Protein AF-A0A9D8I6V7-F1 (afdb_monomer_lite)

Structure (mmCIF, N/CA/C/O backbone):
data_AF-A0A9D8I6V7-F1
#
_entry.id   AF-A0A9D8I6V7-F1
#
loop_
_atom_site.group_PDB
_atom_site.id
_atom_site.type_symbol
_atom_site.label_atom_id
_atom_site.label_alt_id
_atom_site.label_comp_id
_atom_site.label_asym_id
_atom_site.label_entity_id
_atom_site.label_seq_id
_atom_site.pdbx_PDB_ins_code
_atom_site.Cartn_x
_atom_site.Cartn_y
_atom_site.Cartn_z
_atom_site.occupancy
_atom_site.B_iso_or_equiv
_atom_site.auth_seq_id
_atom_site.auth_comp_id
_atom_site.auth_asym_id
_atom_site.auth_atom_id
_atom_site.pdbx_PDB_model_num
ATOM 1 N N . MET A 1 1 ? 28.331 44.344 -72.260 1.00 45.56 1 MET A N 1
ATOM 2 C CA . MET A 1 1 ? 29.654 43.806 -71.860 1.00 45.56 1 MET A CA 1
ATOM 3 C C . MET A 1 1 ? 29.564 42.287 -71.857 1.00 45.56 1 MET A C 1
ATOM 5 O O . MET A 1 1 ? 28.493 41.776 -71.560 1.00 45.56 1 MET A O 1
ATOM 9 N N . ARG A 1 2 ? 30.625 41.581 -72.261 1.00 44.44 2 ARG A N 1
ATOM 10 C CA . ARG A 1 2 ? 30.645 40.125 -72.487 1.00 44.44 2 ARG A CA 1
ATOM 11 C C . ARG A 1 2 ? 31.833 39.539 -71.729 1.00 44.44 2 ARG A C 1
ATOM 13 O O . ARG A 1 2 ? 32.951 39.955 -72.013 1.00 44.44 2 ARG A O 1
ATOM 20 N N . THR A 1 3 ? 31.601 38.567 -70.849 1.00 42.84 3 THR A N 1
ATOM 21 C CA . THR A 1 3 ? 32.677 37.835 -70.161 1.00 42.84 3 THR A CA 1
ATOM 22 C C . THR A 1 3 ? 32.342 36.346 -70.079 1.00 42.84 3 THR A C 1
ATOM 24 O O . THR A 1 3 ? 31.200 35.976 -69.820 1.00 42.84 3 THR A O 1
ATOM 27 N N . LEU A 1 4 ? 33.354 35.518 -70.340 1.00 44.44 4 LEU A N 1
ATOM 28 C CA . LEU A 1 4 ? 33.377 34.048 -70.317 1.00 44.44 4 LEU A CA 1
ATOM 29 C C . LEU A 1 4 ? 34.476 33.634 -69.312 1.00 44.44 4 LEU A C 1
ATOM 31 O O . LEU A 1 4 ? 35.331 34.465 -69.013 1.00 44.44 4 LEU A O 1
ATOM 35 N N . LEU A 1 5 ? 34.580 32.428 -68.754 1.00 47.25 5 LEU A N 1
ATOM 36 C CA . LEU A 1 5 ? 33.958 31.092 -68.925 1.00 47.25 5 LEU A CA 1
ATOM 37 C C . LEU A 1 5 ? 33.903 30.501 -67.457 1.00 47.25 5 LEU A C 1
ATOM 39 O O . LEU A 1 5 ? 34.131 31.293 -66.539 1.00 47.25 5 LEU A O 1
ATOM 43 N N . PRO A 1 6 ? 33.690 29.201 -67.126 1.00 50.78 6 PRO A N 1
ATOM 44 C CA . PRO A 1 6 ? 33.322 28.050 -67.947 1.00 50.78 6 PRO A CA 1
ATOM 45 C C . PRO A 1 6 ? 32.265 27.077 -67.365 1.00 50.78 6 PRO A C 1
ATOM 47 O O . PRO A 1 6 ? 31.913 27.087 -66.189 1.00 50.78 6 PRO A O 1
ATOM 50 N N . THR A 1 7 ? 31.844 26.144 -68.221 1.00 53.31 7 THR A N 1
ATOM 51 C CA . THR A 1 7 ? 31.203 24.875 -67.850 1.00 53.31 7 THR A CA 1
ATOM 52 C C . THR A 1 7 ? 32.135 24.017 -66.987 1.00 53.31 7 THR A C 1
ATOM 54 O O . THR A 1 7 ? 33.286 23.796 -67.364 1.00 53.31 7 THR A O 1
ATOM 57 N N . GLY A 1 8 ? 31.622 23.478 -65.880 1.00 41.81 8 GLY A N 1
ATOM 58 C CA . GLY A 1 8 ? 32.297 22.488 -65.039 1.00 41.81 8 GLY A CA 1
ATOM 59 C C . GLY A 1 8 ? 31.351 21.338 -64.710 1.00 41.81 8 GLY A C 1
ATOM 60 O O . GLY A 1 8 ? 30.622 21.399 -63.727 1.00 41.81 8 GLY A O 1
ATOM 61 N N . ASP A 1 9 ? 31.345 20.314 -65.558 1.00 42.72 9 ASP A N 1
ATOM 62 C CA . ASP A 1 9 ? 30.665 19.042 -65.302 1.00 42.72 9 ASP A CA 1
ATOM 63 C C . ASP A 1 9 ? 31.541 18.142 -64.408 1.00 42.72 9 ASP A C 1
ATOM 65 O O . ASP A 1 9 ? 32.761 18.134 -64.603 1.00 42.72 9 ASP A O 1
ATOM 69 N N . ARG A 1 10 ? 30.916 17.409 -63.464 1.00 40.69 10 ARG A N 1
ATOM 70 C CA . ARG A 1 10 ? 31.316 16.097 -62.886 1.00 40.69 10 ARG A CA 1
ATOM 71 C C . ARG A 1 10 ? 30.717 15.817 -61.499 1.00 40.69 10 ARG A C 1
ATOM 73 O O . ARG A 1 10 ? 31.146 16.359 -60.489 1.00 40.69 10 ARG A O 1
ATOM 80 N N . THR A 1 11 ? 29.800 14.848 -61.486 1.00 41.38 11 THR A N 1
ATOM 81 C CA . THR A 1 11 ? 29.773 13.671 -60.584 1.00 41.38 11 THR A CA 1
ATOM 82 C C . THR A 1 11 ? 30.239 13.824 -59.126 1.00 41.38 11 THR A C 1
ATOM 84 O O . THR A 1 11 ? 31.435 13.886 -58.849 1.00 41.38 11 THR A O 1
ATOM 87 N N . GLY A 1 12 ? 29.297 13.671 -58.186 1.00 37.34 12 GLY A N 1
ATOM 88 C CA . GLY A 1 12 ? 29.559 13.624 -56.739 1.00 37.34 12 GLY A CA 1
ATOM 89 C C . GLY A 1 12 ? 28.609 12.713 -55.951 1.00 37.34 12 GLY A C 1
ATOM 90 O O . GLY A 1 12 ? 28.199 13.080 -54.859 1.00 37.34 12 GLY A O 1
ATOM 91 N N . ASN A 1 13 ? 28.221 11.576 -56.545 1.00 40.28 13 ASN A N 1
ATOM 92 C CA . ASN A 1 13 ? 27.647 10.374 -55.917 1.00 40.28 13 ASN A CA 1
ATOM 93 C C . ASN A 1 13 ? 27.151 10.519 -54.456 1.00 40.28 13 ASN A C 1
ATOM 95 O O . ASN A 1 13 ? 27.885 10.219 -53.512 1.00 40.28 13 ASN A O 1
ATOM 99 N N . ALA A 1 14 ? 25.880 10.892 -54.272 1.00 38.81 14 ALA A N 1
ATOM 100 C CA . ALA A 1 14 ? 25.188 10.628 -53.015 1.00 38.81 14 ALA A CA 1
ATOM 101 C C . ALA A 1 14 ? 25.023 9.108 -52.889 1.00 38.81 14 ALA A C 1
ATOM 103 O O . ALA A 1 14 ? 24.119 8.526 -53.491 1.00 38.81 14 ALA A O 1
ATOM 104 N N . ALA A 1 15 ? 25.937 8.474 -52.153 1.00 39.66 15 ALA A N 1
ATOM 105 C CA . ALA A 1 15 ? 25.945 7.037 -51.940 1.00 39.66 15 ALA A CA 1
ATOM 106 C C . ALA A 1 15 ? 24.672 6.619 -51.193 1.00 39.66 15 ALA A C 1
ATOM 108 O O . ALA A 1 15 ? 24.606 6.658 -49.964 1.00 39.66 15 ALA A O 1
ATOM 109 N N . ALA A 1 16 ? 23.656 6.217 -51.955 1.00 42.34 16 ALA A N 1
ATOM 110 C CA . ALA A 1 16 ? 22.521 5.493 -51.426 1.00 42.34 16 ALA A CA 1
ATOM 111 C C . ALA A 1 16 ? 23.068 4.223 -50.770 1.00 42.34 16 ALA A C 1
ATOM 113 O O . ALA A 1 16 ? 23.555 3.322 -51.456 1.00 42.34 16 ALA A O 1
ATOM 114 N N . LEU A 1 17 ? 23.017 4.185 -49.436 1.00 49.41 17 LEU A N 1
ATOM 115 C CA . LEU A 1 17 ? 23.262 2.976 -48.661 1.00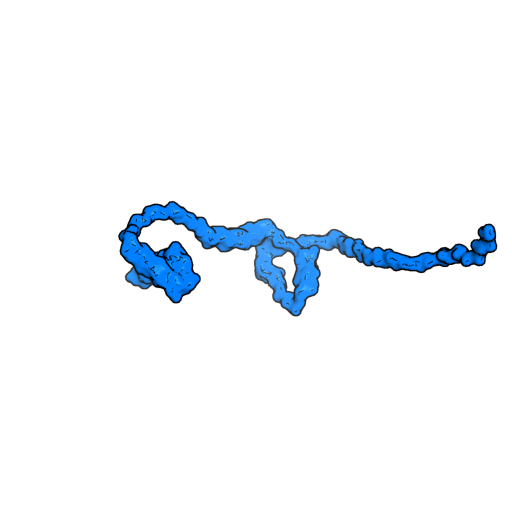 49.41 17 LEU A CA 1
ATOM 116 C C . LEU A 1 17 ? 22.430 1.858 -49.300 1.00 49.41 17 LEU A C 1
ATOM 118 O O . LEU A 1 17 ? 21.213 2.037 -49.432 1.00 49.41 17 LEU A O 1
ATOM 122 N N . PRO A 1 18 ? 23.033 0.737 -49.733 1.00 41.59 18 PRO A N 1
ATOM 123 C CA . PRO A 1 18 ? 22.248 -0.367 -50.238 1.00 41.59 18 PRO A CA 1
ATOM 124 C C . PRO A 1 18 ? 21.394 -0.865 -49.078 1.00 41.59 18 PRO A C 1
ATOM 126 O O . PRO A 1 18 ? 21.892 -1.478 -48.134 1.00 41.59 18 PRO A O 1
ATOM 129 N N . ALA A 1 19 ? 20.093 -0.586 -49.152 1.00 48.09 19 ALA A N 1
ATOM 130 C CA . ALA A 1 19 ? 19.089 -1.251 -48.345 1.00 48.09 19 ALA A CA 1
ATOM 131 C C . ALA A 1 19 ? 19.008 -2.702 -48.833 1.00 48.09 19 ALA A C 1
ATOM 133 O O . ALA A 1 19 ? 18.084 -3.092 -49.552 1.00 48.09 19 ALA A O 1
ATOM 134 N N . THR A 1 20 ? 20.032 -3.482 -48.483 1.00 44.31 20 THR A N 1
ATOM 135 C CA . THR A 1 20 ? 20.109 -4.921 -48.687 1.00 44.31 20 THR A CA 1
ATOM 136 C C . THR A 1 20 ? 19.024 -5.533 -47.827 1.00 44.31 20 THR A C 1
ATOM 138 O O . THR A 1 20 ? 19.248 -5.898 -46.679 1.00 44.31 20 THR A O 1
ATOM 141 N N . LYS A 1 21 ? 17.815 -5.580 -48.379 1.00 48.88 21 LYS A N 1
ATOM 142 C CA . LYS A 1 21 ? 16.691 -6.321 -47.833 1.00 48.88 21 LYS A CA 1
ATOM 143 C C . LYS A 1 21 ? 17.161 -7.778 -47.774 1.00 48.88 21 LYS A C 1
ATOM 145 O O . LYS A 1 21 ? 17.337 -8.360 -48.849 1.00 48.88 21 LYS A O 1
ATOM 150 N N . PRO A 1 22 ? 17.451 -8.351 -46.589 1.00 42.78 22 PRO A N 1
ATOM 151 C CA . PRO A 1 22 ? 17.842 -9.746 -46.538 1.00 42.78 22 PRO A CA 1
ATOM 152 C C . PRO A 1 22 ? 16.680 -10.572 -47.091 1.00 42.78 22 PRO A C 1
ATOM 154 O O . PRO A 1 22 ? 15.514 -10.157 -47.036 1.00 42.78 22 PRO A O 1
ATOM 157 N N . ALA A 1 23 ? 17.012 -11.713 -47.693 1.00 41.88 23 ALA A N 1
ATOM 158 C CA . ALA A 1 23 ? 16.009 -12.639 -48.195 1.00 41.88 23 ALA A CA 1
ATOM 159 C C . ALA A 1 23 ? 15.023 -13.017 -47.076 1.00 41.88 23 ALA A C 1
ATOM 161 O O . ALA A 1 23 ? 15.320 -12.847 -45.895 1.00 41.88 23 ALA A O 1
ATOM 162 N N . ALA A 1 24 ? 13.853 -13.539 -47.452 1.00 49.03 24 ALA A N 1
ATOM 163 C CA . ALA A 1 24 ? 12.878 -14.065 -46.501 1.00 49.03 24 ALA A CA 1
ATOM 164 C C . ALA A 1 24 ? 13.420 -15.340 -45.825 1.00 49.03 24 ALA A C 1
ATOM 166 O O . ALA A 1 24 ? 13.044 -16.458 -46.170 1.00 49.03 24 ALA A O 1
ATOM 167 N N . GLU A 1 25 ? 14.349 -15.148 -44.894 1.00 51.62 25 GLU A N 1
ATOM 168 C CA . GLU A 1 25 ? 14.858 -16.158 -43.983 1.00 51.62 25 GLU A CA 1
ATOM 169 C C . GLU A 1 25 ? 13.698 -16.581 -43.074 1.00 51.62 25 GLU A C 1
ATOM 171 O O . GLU A 1 25 ? 12.912 -15.742 -42.621 1.00 51.62 25 GLU A O 1
ATOM 176 N N . ALA A 1 26 ? 13.512 -17.892 -42.908 1.00 55.66 26 ALA A N 1
ATOM 177 C CA . ALA A 1 26 ? 12.319 -18.434 -42.271 1.00 55.66 26 ALA A CA 1
ATOM 178 C C . ALA A 1 26 ? 12.224 -17.941 -40.820 1.00 55.66 26 ALA A C 1
ATOM 180 O O . ALA A 1 26 ? 13.038 -18.315 -39.979 1.00 55.66 26 ALA A O 1
ATOM 181 N N . LEU A 1 27 ? 11.228 -17.092 -40.550 1.00 64.25 27 LEU A N 1
ATOM 182 C CA . LEU A 1 27 ? 11.037 -16.476 -39.242 1.00 64.25 27 LEU A CA 1
ATOM 183 C C . LEU A 1 27 ? 10.782 -17.558 -38.192 1.00 64.25 27 LEU A C 1
ATOM 185 O O . LEU A 1 27 ? 9.779 -18.271 -38.264 1.00 64.25 27 LEU A O 1
ATOM 189 N N . VAL A 1 28 ? 11.682 -17.665 -37.218 1.00 78.12 28 VAL A N 1
ATOM 190 C CA . VAL A 1 28 ? 11.558 -18.631 -36.123 1.00 78.12 28 VAL A CA 1
ATOM 191 C C . VAL A 1 28 ? 10.495 -18.125 -35.154 1.00 78.12 28 VAL A C 1
ATOM 193 O O . VAL A 1 28 ? 10.529 -16.964 -34.749 1.00 78.12 28 VAL A O 1
ATOM 196 N N . VAL A 1 29 ? 9.538 -18.981 -34.792 1.00 81.06 29 VAL A N 1
ATOM 197 C CA . VAL A 1 29 ? 8.461 -18.636 -33.854 1.00 81.06 29 VAL A CA 1
ATOM 198 C C . VAL A 1 29 ? 8.778 -19.220 -32.477 1.00 81.06 29 VAL A C 1
ATOM 200 O O . VAL A 1 29 ? 8.720 -20.435 -32.291 1.00 81.06 29 VAL A O 1
ATOM 203 N N . LEU A 1 30 ? 9.107 -18.360 -31.511 1.00 82.12 30 LEU A N 1
ATOM 204 C CA . LEU A 1 30 ? 9.331 -18.750 -30.117 1.00 82.12 30 LEU A CA 1
ATOM 205 C C . LEU A 1 30 ? 8.002 -19.076 -29.450 1.00 82.12 30 LEU A C 1
ATOM 207 O O . LEU A 1 30 ? 7.123 -18.220 -29.352 1.00 82.12 30 LEU A O 1
ATOM 211 N N . SER A 1 31 ? 7.881 -20.301 -28.949 1.00 79.38 31 SER A N 1
ATOM 212 C CA . SER A 1 31 ? 6.697 -20.751 -28.209 1.00 79.38 31 SER A CA 1
ATOM 213 C C . SER A 1 31 ? 6.912 -20.774 -26.692 1.00 79.38 31 SER A C 1
ATOM 215 O O . SER A 1 31 ? 5.958 -21.022 -25.956 1.00 79.38 31 SER A O 1
ATOM 217 N N . ARG A 1 32 ? 8.143 -20.539 -26.211 1.00 79.44 32 ARG A N 1
ATOM 218 C CA . ARG A 1 32 ? 8.509 -20.496 -24.786 1.00 79.44 32 ARG A CA 1
ATOM 219 C C . ARG A 1 32 ? 9.532 -19.392 -24.523 1.00 79.44 32 ARG A C 1
ATOM 221 O O . ARG A 1 32 ? 10.353 -19.089 -25.382 1.00 79.44 32 ARG A O 1
ATOM 228 N N . TRP A 1 33 ? 9.520 -18.839 -23.312 1.00 75.00 33 TRP A N 1
ATOM 229 C CA . TRP A 1 33 ? 10.535 -17.873 -22.867 1.00 75.00 33 TRP A CA 1
ATOM 230 C C . TRP A 1 33 ? 11.905 -18.518 -22.597 1.00 75.00 33 TRP A C 1
ATOM 232 O O . TRP A 1 33 ? 12.922 -17.851 -22.727 1.00 75.00 33 TRP A O 1
ATOM 242 N N . GLU A 1 34 ? 11.936 -19.822 -22.298 1.00 79.12 34 GLU A N 1
ATOM 243 C CA . GLU A 1 34 ? 13.162 -20.628 -22.137 1.00 79.12 34 GLU A CA 1
ATOM 244 C C . GLU A 1 34 ? 14.004 -20.714 -23.425 1.00 79.12 34 GLU A C 1
ATOM 246 O O . GLU A 1 34 ? 15.203 -20.971 -23.360 1.00 79.12 34 GLU A O 1
ATOM 251 N N . ASP A 1 35 ? 13.382 -20.482 -24.587 1.00 80.12 35 ASP A N 1
ATOM 252 C CA . ASP A 1 35 ? 14.030 -20.517 -25.902 1.00 80.12 35 ASP A CA 1
ATOM 253 C C . ASP A 1 35 ? 14.758 -19.189 -26.242 1.00 80.12 35 ASP A C 1
ATOM 255 O O . ASP A 1 35 ? 15.395 -19.082 -27.294 1.00 80.12 35 ASP A O 1
ATOM 259 N N . VAL A 1 36 ? 14.659 -18.159 -25.385 1.00 81.38 36 VAL A N 1
ATOM 260 C CA . VAL A 1 36 ? 15.372 -16.878 -25.545 1.00 81.38 36 VAL A CA 1
ATOM 261 C C . VAL A 1 36 ? 16.770 -16.993 -24.918 1.00 81.38 36 VAL A C 1
ATOM 263 O O . VAL A 1 36 ? 16.873 -17.203 -23.708 1.00 81.38 36 VAL A O 1
ATOM 266 N N . PRO A 1 37 ? 17.861 -16.853 -25.695 1.00 82.50 37 PRO A N 1
ATOM 267 C CA . PRO A 1 37 ? 19.214 -16.928 -25.155 1.00 82.50 37 PRO A CA 1
ATOM 268 C C . PRO A 1 37 ? 19.573 -15.672 -24.347 1.00 82.50 37 PRO A C 1
ATOM 270 O O . PRO A 1 37 ? 19.004 -14.599 -24.536 1.00 82.50 37 PRO A O 1
ATOM 273 N N . VAL A 1 38 ? 20.567 -15.797 -23.466 1.00 81.81 38 VAL A N 1
ATOM 274 C CA . VAL A 1 38 ? 21.175 -14.642 -22.791 1.00 81.81 38 VAL A CA 1
ATOM 275 C C . VAL A 1 38 ? 22.130 -13.963 -23.771 1.00 81.81 38 VAL A C 1
ATOM 277 O O . VAL A 1 38 ? 23.124 -14.567 -24.165 1.00 81.81 38 VAL A O 1
ATOM 280 N N . PHE A 1 39 ? 21.824 -12.728 -24.166 1.00 86.50 39 PHE A N 1
ATOM 281 C CA . PHE A 1 39 ? 22.647 -11.940 -25.087 1.00 86.50 39 PHE A CA 1
ATOM 282 C C . PHE A 1 39 ? 23.825 -11.278 -24.365 1.00 86.50 39 PHE A C 1
ATOM 284 O O . PHE A 1 39 ? 23.662 -10.749 -23.263 1.00 86.50 39 PHE A O 1
ATOM 291 N N . GLU A 1 40 ? 24.992 -11.230 -25.010 1.00 80.75 40 GLU A N 1
ATOM 292 C CA . GLU A 1 40 ? 26.151 -10.485 -24.492 1.00 80.75 40 GLU A CA 1
ATOM 293 C C . GLU A 1 40 ? 26.160 -9.018 -24.964 1.00 80.75 40 GLU A C 1
ATOM 295 O O . GLU A 1 40 ? 26.905 -8.193 -24.431 1.00 80.75 40 GLU A O 1
ATOM 300 N N . SER A 1 41 ? 25.330 -8.661 -25.956 1.00 84.25 41 SER A N 1
ATOM 301 C CA . SER A 1 41 ? 25.213 -7.286 -26.463 1.00 84.25 41 SER A CA 1
ATOM 302 C C . SER A 1 41 ? 23.853 -6.959 -27.097 1.00 84.25 41 SER A C 1
ATOM 304 O O . SER A 1 41 ? 23.213 -7.810 -27.712 1.00 84.25 41 SER A O 1
ATOM 306 N N . GLU A 1 42 ? 23.462 -5.680 -27.056 1.00 77.38 42 GLU A N 1
ATOM 307 C CA . GLU A 1 42 ? 22.244 -5.162 -27.713 1.00 77.38 42 GLU A CA 1
ATOM 308 C C . GLU A 1 42 ? 22.227 -5.411 -29.237 1.00 77.38 42 GLU A C 1
ATOM 310 O O . GLU A 1 42 ? 21.169 -5.566 -29.848 1.00 77.38 42 GLU A O 1
ATOM 315 N N . ALA A 1 43 ? 23.401 -5.470 -29.876 1.00 83.62 43 ALA A N 1
ATOM 316 C CA . ALA A 1 43 ? 23.522 -5.734 -31.311 1.00 83.62 43 ALA A CA 1
ATOM 317 C C . ALA A 1 43 ? 23.173 -7.190 -31.671 1.00 83.62 43 ALA A C 1
ATOM 319 O O . ALA A 1 43 ? 22.587 -7.447 -32.726 1.00 83.62 43 ALA A O 1
ATOM 320 N N . GLU A 1 44 ? 23.511 -8.133 -30.789 1.00 80.88 44 GLU A N 1
ATOM 321 C CA . GLU A 1 44 ? 23.150 -9.546 -30.910 1.00 80.88 44 GLU A CA 1
ATOM 322 C C . GLU A 1 44 ? 21.642 -9.739 -30.710 1.00 80.88 44 GLU A C 1
ATOM 324 O O . GLU A 1 44 ? 20.981 -10.359 -31.547 1.00 80.88 44 GLU A O 1
ATOM 329 N N . GLU A 1 45 ? 21.083 -9.113 -29.670 1.00 81.81 45 GLU A N 1
ATOM 330 C CA . GLU A 1 45 ? 19.644 -9.090 -29.402 1.00 81.81 45 GLU A CA 1
ATOM 331 C C . GLU A 1 45 ? 18.854 -8.532 -30.603 1.00 81.81 45 GLU A C 1
ATOM 333 O O . GLU A 1 45 ? 17.899 -9.149 -31.085 1.00 81.81 45 GLU A O 1
ATOM 338 N N . ALA A 1 46 ? 19.283 -7.396 -31.162 1.00 80.81 46 ALA A N 1
ATOM 339 C CA . ALA A 1 46 ? 18.637 -6.804 -32.330 1.00 80.81 46 ALA A CA 1
ATOM 340 C C . ALA A 1 46 ? 18.689 -7.724 -33.566 1.00 80.81 46 ALA A C 1
ATOM 342 O O . ALA A 1 46 ? 17.733 -7.763 -34.346 1.00 80.81 46 ALA A O 1
ATOM 343 N N . ALA A 1 47 ? 19.780 -8.472 -33.767 1.00 84.38 47 ALA A N 1
ATOM 344 C CA . ALA A 1 47 ? 19.920 -9.439 -34.859 1.00 84.38 47 ALA A CA 1
ATOM 345 C C . ALA A 1 47 ? 19.126 -10.743 -34.625 1.00 84.38 47 ALA A C 1
ATOM 347 O O . ALA A 1 47 ? 18.803 -11.460 -35.581 1.00 84.38 47 ALA A O 1
ATOM 348 N N . PHE A 1 48 ? 18.797 -11.058 -33.372 1.00 82.19 48 PHE A N 1
ATOM 349 C CA . PHE A 1 48 ? 17.881 -12.131 -32.999 1.00 82.19 48 PHE A CA 1
ATOM 350 C C . PHE A 1 48 ? 16.427 -11.732 -33.290 1.00 82.19 48 PHE A C 1
ATO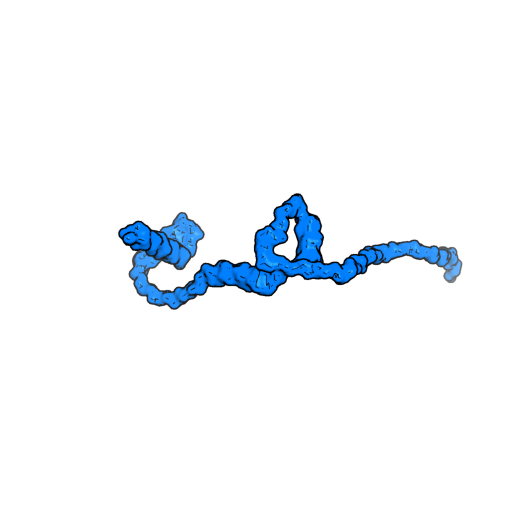M 352 O O . PHE A 1 48 ? 15.773 -12.382 -34.105 1.00 82.19 48 PHE A O 1
ATOM 359 N N . TRP A 1 49 ? 15.941 -10.607 -32.753 1.00 83.56 49 TRP A N 1
ATOM 360 C CA . TRP A 1 49 ? 14.552 -10.156 -32.957 1.00 83.56 49 TRP A CA 1
ATOM 361 C C . TRP A 1 49 ? 14.195 -9.800 -34.411 1.00 83.56 49 TRP A C 1
ATOM 363 O O . TRP A 1 49 ? 13.024 -9.805 -34.782 1.00 83.56 49 TRP A O 1
ATOM 373 N N . GLN A 1 50 ? 15.181 -9.547 -35.277 1.00 83.25 50 GLN A N 1
ATOM 374 C CA . GLN A 1 50 ? 14.952 -9.408 -36.724 1.00 83.25 50 GLN A CA 1
ATOM 37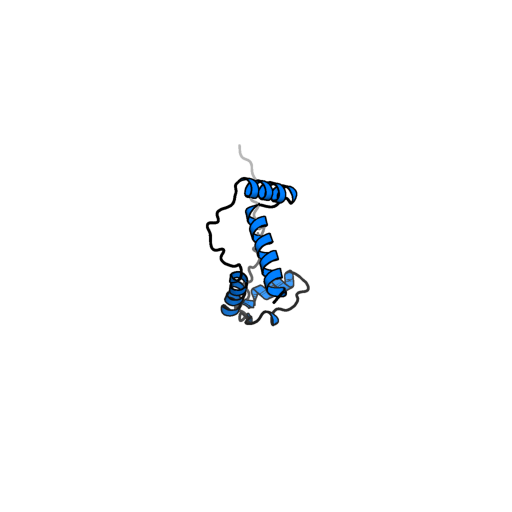5 C C . GLN A 1 50 ? 14.548 -10.723 -37.416 1.00 83.25 50 GLN A C 1
ATOM 377 O O . GLN A 1 50 ? 13.866 -10.684 -38.441 1.00 83.25 50 GLN A O 1
ATOM 382 N N . ARG A 1 51 ? 14.965 -11.877 -36.879 1.00 82.44 51 ARG A N 1
ATOM 383 C CA . ARG A 1 51 ? 14.733 -13.219 -37.453 1.00 82.44 51 ARG A CA 1
ATOM 384 C C . ARG A 1 51 ? 13.737 -14.052 -36.644 1.00 82.44 51 ARG A C 1
ATOM 386 O O . ARG A 1 51 ? 13.245 -15.069 -37.131 1.00 82.44 51 ARG A O 1
ATOM 393 N N . THR A 1 52 ? 13.408 -13.596 -35.442 1.00 82.25 52 THR A N 1
ATOM 394 C CA . THR A 1 52 ? 12.605 -14.323 -34.465 1.00 82.25 52 THR A CA 1
ATOM 395 C C . THR A 1 52 ? 11.330 -13.555 -34.124 1.00 82.25 52 THR A C 1
ATOM 397 O O . THR A 1 52 ? 11.361 -12.349 -33.892 1.00 82.25 52 THR A O 1
ATOM 400 N N . ARG A 1 53 ? 10.188 -14.245 -34.070 1.00 80.25 53 ARG A N 1
ATOM 401 C CA . ARG A 1 53 ? 8.898 -13.704 -33.612 1.00 80.25 53 ARG A CA 1
ATOM 402 C C . ARG A 1 53 ? 8.380 -14.504 -32.424 1.00 80.25 53 ARG A C 1
ATOM 404 O O . ARG A 1 53 ? 8.643 -15.695 -32.320 1.00 80.25 53 ARG A O 1
ATOM 411 N N . LEU A 1 54 ? 7.616 -13.859 -31.549 1.00 80.81 54 LEU A N 1
ATOM 412 C CA . LEU A 1 54 ? 6.891 -14.544 -30.479 1.00 80.81 54 LEU A CA 1
ATOM 413 C C . LEU A 1 54 ? 5.641 -15.225 -31.055 1.00 80.81 54 LEU A C 1
ATOM 415 O O . LEU A 1 54 ? 4.976 -14.661 -31.929 1.00 80.81 54 LEU A O 1
ATOM 419 N N . ASP A 1 55 ? 5.315 -16.419 -30.565 1.00 81.25 55 ASP A N 1
ATOM 420 C CA . ASP A 1 55 ? 4.020 -17.044 -30.824 1.00 81.25 55 ASP A CA 1
ATOM 421 C C . ASP A 1 55 ? 2.891 -16.207 -30.209 1.00 81.25 55 ASP A C 1
ATOM 423 O O . ASP A 1 55 ? 3.038 -15.630 -29.127 1.00 81.25 55 ASP A O 1
ATOM 427 N N . LEU A 1 56 ? 1.733 -16.179 -30.871 1.00 74.25 56 LEU A N 1
ATOM 428 C CA . LEU A 1 56 ? 0.578 -15.417 -30.395 1.00 74.25 56 LEU A CA 1
ATOM 429 C C . LEU A 1 56 ? 0.108 -15.881 -29.010 1.00 74.25 56 LEU A C 1
ATOM 431 O O . LEU A 1 56 ? -0.342 -15.049 -28.231 1.00 74.25 56 LEU A O 1
ATOM 435 N N . ARG A 1 57 ? 0.250 -17.168 -28.667 1.00 74.00 57 ARG A N 1
ATOM 436 C CA . ARG A 1 57 ? -0.133 -17.702 -27.350 1.00 74.00 57 ARG A CA 1
ATOM 437 C C . ARG A 1 57 ? 0.889 -17.366 -26.269 1.00 74.00 57 ARG A C 1
ATOM 439 O O . ARG A 1 57 ? 0.503 -17.197 -25.119 1.00 74.00 57 ARG A O 1
ATOM 446 N N . LEU A 1 58 ? 2.171 -17.252 -26.624 1.00 72.88 58 LEU A N 1
ATOM 447 C CA . LEU A 1 58 ? 3.218 -16.791 -25.706 1.00 72.88 58 LEU A CA 1
ATOM 448 C C . LEU A 1 58 ? 3.045 -15.296 -25.398 1.00 72.88 58 LEU A C 1
ATOM 450 O O . LEU A 1 58 ? 3.165 -14.879 -24.247 1.00 72.88 58 LEU A O 1
ATOM 454 N N . MET A 1 59 ? 2.695 -14.510 -26.420 1.00 70.12 59 MET A N 1
ATOM 455 C CA . MET A 1 59 ? 2.339 -13.101 -26.273 1.00 70.12 59 MET A CA 1
ATOM 456 C C . MET A 1 59 ? 1.080 -12.933 -25.407 1.00 70.12 59 MET A C 1
ATOM 458 O O . MET A 1 59 ? 1.114 -12.179 -24.440 1.00 70.12 59 MET A O 1
ATOM 462 N N . ASP A 1 60 ? 0.012 -13.685 -25.683 1.00 67.31 60 ASP A N 1
ATOM 463 C CA . ASP A 1 60 ? -1.231 -13.677 -24.894 1.00 67.31 60 ASP A CA 1
ATOM 464 C C . ASP A 1 60 ? -0.992 -14.096 -23.429 1.00 67.31 60 ASP A C 1
ATOM 466 O O . ASP A 1 60 ? -1.448 -13.423 -22.509 1.00 67.31 60 ASP A O 1
ATOM 470 N N . ALA A 1 61 ? -0.165 -15.120 -23.181 1.00 64.25 61 ALA A N 1
ATOM 471 C CA . ALA A 1 61 ? 0.237 -15.517 -21.828 1.00 64.25 61 ALA A CA 1
ATOM 472 C C . ALA A 1 61 ? 1.023 -14.418 -21.085 1.00 64.25 61 ALA A C 1
ATOM 474 O O . ALA A 1 61 ? 0.776 -14.184 -19.905 1.00 64.25 61 ALA A O 1
ATOM 475 N N . SER A 1 62 ? 1.915 -13.689 -21.769 1.00 61.25 62 SER A N 1
ATOM 476 C CA . SER A 1 62 ? 2.620 -12.544 -21.164 1.00 61.25 62 SER A CA 1
ATOM 477 C C . SER A 1 62 ? 1.704 -11.349 -20.857 1.00 61.25 62 SER A C 1
ATOM 479 O O . SER A 1 62 ? 2.006 -10.548 -19.974 1.00 61.25 62 SER A O 1
ATOM 481 N N . VAL A 1 63 ? 0.561 -11.245 -21.545 1.00 60.88 63 VAL A N 1
ATOM 482 C CA . VAL A 1 63 ? -0.504 -10.279 -21.230 1.00 60.88 63 VAL A CA 1
ATOM 483 C C . VAL A 1 63 ? -1.400 -10.797 -20.097 1.00 60.88 63 VAL A C 1
ATOM 485 O O . VAL A 1 63 ? -1.878 -9.995 -19.301 1.00 60.88 63 VAL A O 1
ATOM 488 N N . ALA A 1 64 ? -1.587 -12.114 -19.965 1.00 55.41 64 ALA A N 1
ATOM 489 C CA . ALA A 1 64 ? -2.370 -12.723 -18.890 1.00 55.41 64 ALA A CA 1
ATOM 490 C C . ALA A 1 64 ? -1.730 -12.542 -17.498 1.00 55.41 64 ALA A C 1
ATOM 492 O O . ALA A 1 64 ? -2.446 -12.194 -16.563 1.00 55.41 64 ALA A O 1
ATOM 493 N N . ASP A 1 65 ? -0.402 -12.648 -17.363 1.00 50.78 65 ASP A N 1
ATOM 494 C CA . ASP A 1 65 ? 0.294 -12.277 -16.112 1.00 50.78 65 ASP A CA 1
ATOM 495 C C . ASP A 1 65 ? 0.116 -10.780 -15.781 1.00 50.78 65 ASP A C 1
ATOM 497 O O . ASP A 1 6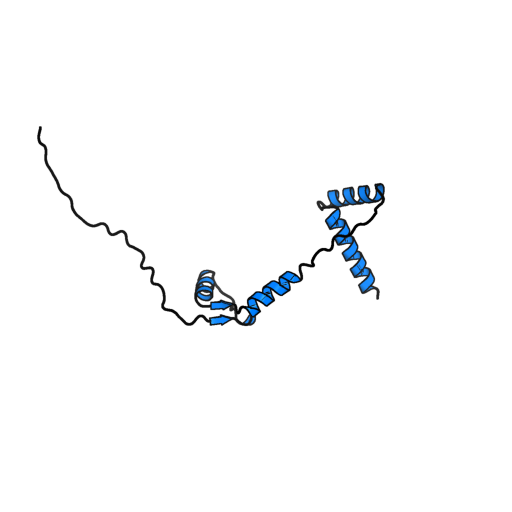5 ? 0.006 -10.391 -14.619 1.00 50.78 65 ASP A O 1
ATOM 501 N N . ALA A 1 66 ? 0.006 -9.916 -16.797 1.00 47.97 66 ALA A N 1
ATOM 502 C CA . ALA A 1 66 ? -0.340 -8.505 -16.606 1.00 47.97 66 ALA A CA 1
ATOM 503 C C . ALA A 1 66 ? -1.844 -8.274 -16.329 1.00 47.97 66 ALA A C 1
ATOM 505 O O . ALA A 1 66 ? -2.215 -7.200 -15.854 1.00 47.97 66 ALA A O 1
ATOM 506 N N . ALA A 1 67 ? -2.711 -9.262 -16.572 1.00 47.31 67 ALA A N 1
ATOM 507 C CA . ALA A 1 67 ? -4.128 -9.223 -16.208 1.00 47.31 67 ALA A CA 1
ATOM 508 C C . ALA A 1 67 ? -4.368 -9.565 -14.722 1.00 47.31 67 ALA A C 1
ATOM 510 O O . ALA A 1 67 ? -5.416 -9.210 -14.183 1.00 47.31 67 ALA A O 1
ATOM 511 N N . GLU A 1 68 ? -3.377 -10.128 -14.013 1.00 51.16 68 GLU A N 1
ATOM 512 C CA . GLU A 1 68 ? -3.359 -10.150 -12.539 1.00 51.16 68 GLU A CA 1
ATOM 513 C C . GLU A 1 68 ? -3.087 -8.766 -11.908 1.00 51.16 68 GLU A C 1
ATOM 515 O O . GLU A 1 68 ? -3.057 -8.627 -10.681 1.00 51.16 68 GLU A O 1
ATOM 520 N N . VAL A 1 69 ? -3.002 -7.689 -12.707 1.00 54.22 69 VAL A N 1
ATOM 521 C CA . VAL A 1 69 ? -3.245 -6.319 -12.222 1.00 54.22 69 VAL A CA 1
ATOM 522 C C . VAL A 1 69 ? -4.729 -6.189 -11.852 1.00 54.22 69 VAL A C 1
ATOM 524 O O . VAL A 1 69 ? -5.544 -5.638 -12.588 1.00 54.22 69 VAL A O 1
ATOM 527 N N . SER A 1 70 ? -5.050 -6.736 -10.676 1.00 60.00 70 SER A N 1
ATOM 528 C CA . SER A 1 70 ? -6.376 -6.880 -10.077 1.00 60.00 70 SER A CA 1
ATOM 529 C C . SER A 1 70 ? -7.298 -5.698 -10.386 1.00 60.00 70 SER A C 1
ATOM 531 O O . SER A 1 70 ? -7.070 -4.573 -9.922 1.00 60.00 70 SER A O 1
ATOM 533 N N . GLU A 1 71 ? -8.365 -5.968 -11.146 1.00 65.56 71 GLU A N 1
ATOM 534 C CA . GLU A 1 71 ? -9.399 -4.985 -11.462 1.00 65.56 71 GLU A CA 1
ATOM 535 C C . GLU A 1 71 ? -9.995 -4.410 -10.170 1.00 65.56 71 GLU A C 1
ATOM 537 O O . GLU A 1 71 ? -10.709 -5.076 -9.413 1.00 65.56 71 GLU A O 1
ATOM 542 N N . SER A 1 72 ? -9.692 -3.143 -9.883 1.00 70.94 72 SER A N 1
ATOM 543 C CA . SER A 1 72 ? -10.081 -2.541 -8.613 1.00 70.94 72 SER A CA 1
ATOM 544 C C . SER A 1 72 ? -11.570 -2.184 -8.595 1.00 70.94 72 SER A C 1
ATOM 546 O O . SER A 1 72 ? -11.981 -1.147 -9.126 1.00 70.94 72 SER A O 1
ATOM 548 N N . VAL A 1 73 ? -12.379 -3.004 -7.925 1.00 85.50 73 VAL A N 1
ATOM 549 C CA . VAL A 1 73 ? -13.806 -2.728 -7.704 1.00 85.50 73 VAL A CA 1
ATOM 550 C C . VAL A 1 73 ? -13.984 -1.486 -6.822 1.00 85.50 73 VAL A C 1
ATOM 552 O O . VAL A 1 73 ? -13.428 -1.381 -5.727 1.00 85.50 73 VAL A O 1
ATOM 555 N N . THR A 1 74 ? -14.799 -0.532 -7.280 1.00 89.50 74 THR A N 1
ATOM 556 C CA . THR A 1 74 ? -15.131 0.671 -6.501 1.00 89.50 74 THR A CA 1
ATOM 557 C C . THR A 1 74 ? -16.205 0.357 -5.460 1.00 89.50 74 THR A C 1
ATOM 559 O O . THR A 1 74 ? -17.318 -0.031 -5.806 1.00 89.50 74 THR A O 1
ATOM 562 N N . ILE A 1 75 ? -15.892 0.585 -4.181 1.00 89.75 75 ILE A N 1
ATOM 563 C CA . ILE A 1 75 ? -16.820 0.414 -3.053 1.00 89.75 75 ILE A CA 1
ATOM 564 C C . ILE A 1 75 ? -17.125 1.751 -2.366 1.00 89.75 75 ILE A C 1
ATOM 566 O O . ILE A 1 75 ? -16.301 2.665 -2.356 1.00 89.75 75 ILE A O 1
ATOM 570 N N . THR A 1 76 ? -18.298 1.858 -1.735 1.00 93.44 76 THR A N 1
ATOM 571 C CA . THR A 1 76 ? -18.653 2.998 -0.872 1.00 93.44 76 THR A CA 1
ATOM 572 C C . THR A 1 76 ? -18.548 2.594 0.596 1.00 93.44 76 THR A C 1
ATOM 574 O O . THR A 1 76 ? -19.288 1.729 1.056 1.00 93.44 76 THR A O 1
ATOM 577 N N . LEU A 1 77 ? -17.665 3.257 1.346 1.00 92.00 77 LEU A N 1
ATOM 578 C CA . LEU A 1 77 ? -17.451 3.036 2.779 1.00 92.00 77 LEU A CA 1
ATOM 579 C C . LEU A 1 77 ? -17.701 4.332 3.564 1.00 92.00 77 LEU A C 1
ATOM 581 O O . LEU A 1 77 ? -17.188 5.393 3.209 1.00 92.00 77 LEU A O 1
ATOM 585 N N . ARG A 1 78 ? -18.4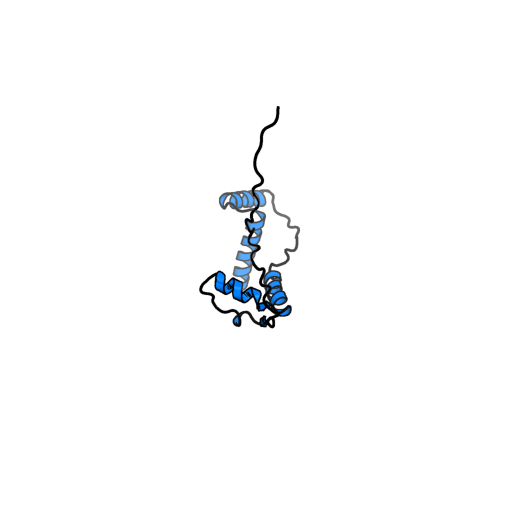72 4.250 4.656 1.00 95.00 78 ARG A N 1
ATOM 586 C CA . ARG A 1 78 ? -18.700 5.373 5.580 1.00 95.00 78 ARG A CA 1
ATOM 587 C C . ARG A 1 78 ? -17.635 5.378 6.677 1.00 95.00 78 ARG A C 1
ATOM 589 O O . ARG A 1 78 ? -17.400 4.363 7.319 1.00 95.00 78 ARG A O 1
ATOM 596 N N . ILE A 1 79 ? -17.009 6.534 6.889 1.00 94.25 79 ILE A N 1
ATOM 597 C CA . ILE A 1 79 ? -15.918 6.754 7.848 1.00 94.25 79 ILE A CA 1
ATOM 598 C C . ILE A 1 79 ? -16.222 8.023 8.652 1.00 94.25 79 ILE A C 1
ATOM 600 O O . ILE A 1 79 ? -16.647 9.028 8.081 1.00 94.25 79 ILE A O 1
ATOM 604 N N . ASP A 1 80 ? -15.969 7.996 9.962 1.00 97.50 80 ASP A N 1
ATOM 605 C CA . ASP A 1 80 ? -16.065 9.184 10.817 1.00 97.50 80 ASP A CA 1
ATOM 606 C C . ASP A 1 80 ? -15.107 10.310 10.340 1.00 97.50 80 ASP A C 1
ATOM 608 O O . ASP A 1 80 ? -13.927 10.044 10.071 1.00 97.50 80 ASP A O 1
ATOM 612 N N . PRO A 1 81 ? -15.547 11.584 10.266 1.00 97.25 81 PRO A N 1
ATOM 613 C CA . PRO A 1 81 ? -14.708 12.682 9.780 1.00 97.25 81 PRO A CA 1
ATOM 614 C C . PRO A 1 81 ? -13.399 12.894 10.558 1.00 97.25 81 PRO A C 1
ATOM 616 O O . PRO A 1 81 ? -12.385 13.280 9.963 1.00 97.25 81 PRO A O 1
ATOM 619 N N . ARG A 1 82 ? -13.372 12.625 11.872 1.00 97.38 82 ARG A N 1
ATOM 620 C CA . ARG A 1 82 ? -12.155 12.730 12.699 1.00 97.38 82 ARG A CA 1
ATOM 621 C C . ARG A 1 82 ? -11.205 11.574 12.392 1.00 97.38 82 ARG A C 1
ATOM 623 O O . ARG A 1 82 ? -9.998 11.801 12.285 1.00 97.38 82 ARG A O 1
ATOM 630 N N . MET A 1 83 ? -11.729 10.364 12.180 1.00 96.94 83 MET A N 1
ATOM 631 C CA . MET A 1 83 ? -10.943 9.219 11.711 1.00 96.94 83 MET A CA 1
ATOM 632 C C . MET A 1 83 ? -10.309 9.501 10.341 1.00 96.94 83 MET A C 1
ATOM 634 O O . MET A 1 83 ? -9.087 9.412 10.219 1.00 96.94 83 MET A O 1
ATOM 638 N N . LEU A 1 84 ? -11.082 9.954 9.346 1.00 96.94 84 LEU A N 1
ATOM 639 C CA . LEU A 1 84 ? -10.545 10.317 8.025 1.00 96.94 84 LEU A CA 1
ATOM 640 C C . LEU A 1 84 ? -9.457 11.401 8.116 1.00 96.94 84 LEU A C 1
ATOM 642 O O . LEU A 1 84 ? -8.433 11.320 7.435 1.00 96.94 84 LEU A O 1
ATOM 646 N N . SER A 1 85 ? -9.645 12.396 8.985 1.00 97.56 85 SER A N 1
ATOM 647 C CA . SER A 1 85 ? -8.665 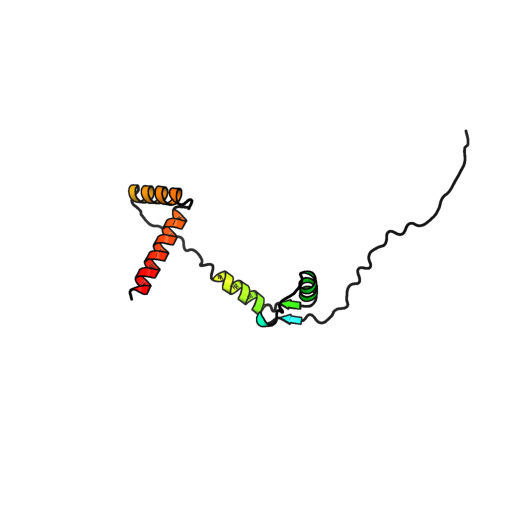13.467 9.210 1.00 97.56 85 SER A CA 1
ATOM 648 C C . SER A 1 85 ? -7.340 12.939 9.778 1.00 97.56 85 SER A C 1
ATOM 650 O O . SER A 1 85 ? -6.266 13.356 9.339 1.00 97.56 85 SER A O 1
ATOM 652 N N . ARG A 1 86 ? -7.392 11.968 10.704 1.00 97.06 86 ARG A N 1
ATOM 653 C CA . ARG A 1 86 ? -6.198 11.284 11.236 1.00 97.06 86 ARG A CA 1
ATOM 654 C C . ARG A 1 86 ? -5.468 10.491 10.149 1.00 97.06 86 ARG A C 1
ATOM 656 O O . ARG A 1 86 ? -4.247 10.608 10.055 1.00 97.06 86 ARG A O 1
ATOM 663 N N . ILE A 1 87 ? -6.199 9.753 9.309 1.00 96.38 87 ILE A N 1
ATOM 664 C CA . ILE A 1 87 ? -5.626 8.980 8.191 1.00 96.38 87 ILE A CA 1
ATOM 665 C C . ILE A 1 87 ? -4.932 9.917 7.195 1.00 96.38 87 ILE A C 1
ATOM 667 O O . ILE A 1 87 ? -3.771 9.694 6.860 1.00 96.38 87 ILE A O 1
ATOM 671 N N . LYS A 1 88 ? -5.585 11.013 6.781 1.00 96.81 88 LYS A N 1
ATOM 672 C CA . LYS A 1 88 ? -4.993 12.013 5.872 1.00 96.81 88 LYS A CA 1
ATOM 673 C C . LYS A 1 88 ? -3.691 12.609 6.418 1.00 96.81 88 LYS A C 1
ATOM 675 O O . LYS A 1 88 ? -2.736 12.775 5.660 1.00 96.81 88 LYS A O 1
ATOM 680 N N . ARG A 1 89 ? -3.620 12.892 7.726 1.00 97.31 89 ARG A N 1
ATOM 681 C CA . ARG A 1 89 ? -2.396 13.397 8.374 1.00 97.31 89 ARG A CA 1
ATOM 682 C C . ARG A 1 89 ? -1.262 12.366 8.355 1.00 97.31 89 ARG A C 1
ATOM 684 O O . ARG A 1 89 ? -0.138 12.725 8.017 1.00 97.31 89 ARG A O 1
ATOM 691 N N . LEU A 1 90 ? -1.559 11.101 8.665 1.00 96.75 90 LEU A N 1
ATOM 692 C CA . LEU A 1 90 ? -0.575 10.009 8.632 1.00 96.75 90 LEU A CA 1
ATOM 693 C C . LEU A 1 90 ? -0.080 9.728 7.206 1.00 96.75 90 LEU A C 1
ATOM 695 O O . LEU A 1 90 ? 1.126 9.623 6.986 1.00 96.75 90 LEU A O 1
ATOM 699 N N . ALA A 1 91 ? -0.987 9.699 6.227 1.00 97.31 91 ALA A N 1
ATOM 700 C CA . ALA A 1 91 ? -0.652 9.548 4.815 1.00 97.31 91 ALA A CA 1
ATOM 701 C C . ALA A 1 91 ? 0.293 10.660 4.331 1.00 97.31 91 ALA A C 1
ATOM 703 O O . ALA A 1 91 ? 1.348 10.365 3.772 1.00 97.31 91 ALA A O 1
ATOM 704 N N . ARG A 1 92 ? -0.000 11.927 4.668 1.00 96.50 92 ARG A N 1
ATOM 705 C CA . ARG A 1 92 ? 0.880 13.060 4.342 1.00 96.50 92 ARG A CA 1
ATOM 706 C C . ARG A 1 92 ? 2.263 12.948 4.993 1.00 96.50 92 ARG A C 1
ATOM 708 O O . ARG A 1 92 ? 3.244 13.239 4.323 1.00 96.50 92 ARG A O 1
ATOM 715 N N . SER A 1 93 ? 2.360 12.495 6.248 1.00 96.06 93 SER A N 1
ATOM 716 C CA . SER A 1 93 ? 3.661 12.292 6.917 1.00 96.06 93 SER A CA 1
ATOM 717 C C . SER A 1 93 ? 4.512 11.165 6.317 1.00 96.06 93 SER A C 1
ATOM 719 O O . SER A 1 93 ? 5.716 11.136 6.539 1.00 96.06 93 SER A O 1
ATOM 721 N N . ARG A 1 94 ? 3.897 10.256 5.550 1.00 93.06 94 ARG A N 1
ATOM 722 C CA . ARG A 1 94 ? 4.567 9.165 4.826 1.00 93.06 94 ARG A CA 1
ATOM 723 C C . ARG A 1 94 ? 4.646 9.414 3.312 1.00 93.06 94 ARG A C 1
ATOM 725 O O . ARG A 1 94 ? 4.952 8.490 2.574 1.00 93.06 94 ARG A O 1
ATOM 732 N N . PHE A 1 95 ? 4.346 10.634 2.851 1.00 94.44 95 PHE A N 1
ATOM 733 C CA . PHE A 1 95 ? 4.329 11.027 1.432 1.00 94.44 95 PHE A CA 1
ATOM 734 C C . PHE A 1 95 ? 3.422 10.162 0.529 1.00 94.44 95 PHE A C 1
ATOM 736 O O . PHE A 1 95 ? 3.667 10.024 -0.666 1.00 94.44 95 PHE A O 1
ATOM 743 N N . LEU A 1 96 ? 2.334 9.616 1.084 1.00 93.81 96 LEU A N 1
ATOM 744 C CA . LEU A 1 96 ? 1.394 8.731 0.388 1.00 93.81 96 LEU A CA 1
ATOM 745 C C . LEU A 1 96 ? -0.005 9.350 0.247 1.00 93.81 96 LEU A C 1
ATOM 747 O O . LEU A 1 96 ? -0.438 10.180 1.051 1.00 93.81 96 LEU A O 1
ATOM 751 N N . ASN A 1 97 ? -0.758 8.892 -0.757 1.00 95.75 97 ASN A N 1
ATOM 752 C CA . ASN A 1 97 ? -2.191 9.170 -0.863 1.00 95.75 97 ASN A CA 1
ATOM 753 C C . ASN A 1 97 ? -2.949 8.400 0.236 1.00 95.75 97 ASN A C 1
ATOM 755 O O . ASN A 1 97 ? -2.706 7.213 0.452 1.00 95.75 97 ASN A O 1
ATOM 759 N N . TYR A 1 98 ? -3.901 9.054 0.908 1.00 96.06 98 TYR A N 1
ATOM 760 C CA . TYR A 1 98 ? -4.716 8.430 1.954 1.00 96.06 98 TYR A CA 1
ATOM 761 C C . TYR A 1 98 ? -5.543 7.239 1.440 1.00 96.06 98 TYR A C 1
ATOM 763 O O . TYR A 1 98 ? -5.757 6.296 2.193 1.00 96.06 98 TYR A O 1
ATOM 771 N N . GLN A 1 99 ? -5.951 7.245 0.165 1.00 94.44 99 GLN A N 1
ATOM 772 C CA . GLN A 1 99 ? -6.618 6.106 -0.478 1.00 94.44 99 GLN A CA 1
ATOM 773 C C . GLN A 1 99 ? -5.685 4.887 -0.562 1.00 94.44 99 GLN A C 1
ATOM 775 O O . GLN A 1 99 ? -6.065 3.783 -0.181 1.00 94.44 99 GLN A O 1
ATOM 780 N N . SER A 1 100 ? -4.437 5.089 -0.998 1.00 93.94 100 SER A N 1
ATOM 781 C CA . SER A 1 100 ? -3.424 4.027 -1.057 1.00 93.94 100 SER A CA 1
ATOM 782 C C . SER A 1 100 ? -3.045 3.523 0.337 1.00 93.94 100 SER A C 1
ATOM 784 O O . SER A 1 100 ? -2.951 2.318 0.531 1.00 93.94 100 SER A O 1
ATOM 786 N N . MET A 1 101 ? -2.918 4.426 1.319 1.00 95.19 101 MET A N 1
ATOM 787 C CA . MET A 1 101 ? -2.664 4.077 2.724 1.00 95.19 101 MET A CA 1
ATOM 788 C C . MET A 1 101 ? -3.766 3.178 3.304 1.00 95.19 101 MET A C 1
ATOM 790 O O . MET A 1 101 ? -3.465 2.194 3.970 1.00 95.19 101 MET A O 1
ATOM 794 N N . ILE A 1 102 ? -5.040 3.495 3.032 1.00 95.00 102 ILE A N 1
ATOM 795 C CA . ILE A 1 102 ? -6.175 2.664 3.459 1.00 95.00 102 ILE A CA 1
ATOM 796 C C . ILE A 1 102 ? -6.079 1.276 2.819 1.00 95.00 102 ILE A C 1
ATOM 798 O O . ILE A 1 102 ? -6.151 0.285 3.539 1.00 95.00 102 ILE A O 1
ATOM 802 N N . LYS A 1 103 ? -5.862 1.193 1.497 1.00 92.62 103 LYS A N 1
ATOM 803 C CA . LYS A 1 103 ? -5.722 -0.097 0.801 1.00 92.62 103 LYS A CA 1
ATOM 804 C C . LYS A 1 103 ? -4.582 -0.941 1.381 1.00 92.62 103 LYS A C 1
ATOM 806 O O . LYS A 1 103 ? -4.812 -2.100 1.699 1.00 92.62 103 LYS A O 1
ATOM 811 N N . GLN A 1 104 ? -3.409 -0.344 1.602 1.00 93.12 104 GLN A N 1
ATOM 812 C CA . GLN A 1 104 ? -2.261 -1.027 2.201 1.00 93.12 104 GLN A CA 1
ATOM 813 C C . GLN A 1 104 ? -2.584 -1.581 3.598 1.00 93.12 104 GLN A C 1
ATOM 815 O O . GLN A 1 104 ? -2.346 -2.758 3.844 1.00 93.12 104 GLN A O 1
ATOM 820 N N . TRP A 1 105 ? -3.176 -0.783 4.494 1.00 95.12 105 TRP A N 1
ATOM 821 C CA . TRP A 1 105 ? -3.542 -1.263 5.834 1.00 95.12 105 TRP A CA 1
ATOM 822 C C . TRP A 1 105 ? -4.600 -2.370 5.812 1.00 95.12 105 TRP A C 1
ATOM 824 O O . TRP A 1 105 ? -4.560 -3.250 6.668 1.00 95.12 105 TRP A O 1
ATOM 834 N N . LEU A 1 106 ? -5.545 -2.350 4.862 1.00 94.19 106 LEU A N 1
ATOM 835 C CA . LEU A 1 106 ? -6.475 -3.469 4.691 1.00 94.19 106 LEU A CA 1
ATOM 836 C C . LEU A 1 106 ? -5.740 -4.737 4.238 1.00 94.19 106 LEU A C 1
ATOM 838 O O . LEU A 1 106 ? -5.974 -5.786 4.829 1.00 94.19 106 LEU A O 1
ATOM 842 N N . SER A 1 107 ? -4.832 -4.650 3.261 1.00 92.50 107 SER A N 1
ATOM 843 C CA . SER A 1 107 ? -4.020 -5.796 2.825 1.00 92.50 107 SER A CA 1
ATOM 844 C C . SER A 1 107 ? -3.166 -6.369 3.961 1.00 92.50 107 SER A C 1
ATOM 846 O O . SER A 1 107 ? -3.231 -7.568 4.211 1.00 92.50 107 SER A O 1
ATOM 848 N N . GLU A 1 108 ? -2.450 -5.517 4.704 1.00 94.81 108 GLU A N 1
ATOM 849 C CA . GLU A 1 108 ? -1.640 -5.915 5.870 1.00 94.81 108 GLU A CA 1
ATOM 850 C C . GLU A 1 108 ? -2.479 -6.654 6.928 1.00 94.81 108 GLU A C 1
ATOM 852 O O . GLU A 1 108 ? -2.025 -7.642 7.504 1.00 94.81 108 GLU A O 1
ATOM 857 N N . ARG A 1 109 ? -3.716 -6.200 7.180 1.00 94.12 109 ARG A N 1
ATOM 858 C CA . ARG A 1 109 ? -4.629 -6.849 8.133 1.00 94.12 109 ARG A CA 1
ATOM 859 C C . ARG A 1 109 ? -5.210 -8.155 7.610 1.00 94.12 109 ARG A C 1
ATOM 861 O O . ARG A 1 109 ? -5.289 -9.104 8.377 1.00 94.12 109 ARG A O 1
ATOM 868 N N . MET A 1 110 ? -5.587 -8.226 6.334 1.00 94.25 110 MET A N 1
ATOM 869 C CA . MET A 1 110 ? -6.057 -9.481 5.740 1.00 94.25 110 MET A CA 1
ATOM 870 C C . MET A 1 110 ? -4.961 -10.549 5.769 1.00 94.25 110 MET A C 1
ATOM 872 O O . MET A 1 110 ? -5.241 -11.681 6.138 1.00 94.25 110 MET A O 1
ATOM 876 N N . GLU A 1 111 ? -3.712 -10.197 5.450 1.00 92.69 111 GLU A N 1
ATOM 877 C CA . GLU A 1 111 ? -2.600 -11.153 5.482 1.00 92.69 111 GLU A CA 1
ATOM 878 C C . GLU A 1 111 ? -2.328 -11.686 6.900 1.00 92.69 111 GLU A C 1
ATOM 880 O O . GLU A 1 111 ? -2.080 -12.878 7.068 1.00 92.69 111 GLU A O 1
ATOM 885 N N . GLN A 1 112 ? -2.431 -10.833 7.927 1.00 94.19 112 GLN A N 1
ATOM 886 C CA . GLN A 1 112 ? -2.336 -11.247 9.334 1.00 94.19 112 GLN A CA 1
ATOM 887 C C . GLN A 1 112 ? -3.452 -12.242 9.698 1.00 94.19 112 GLN A C 1
ATOM 889 O O . GLN A 1 112 ? -3.165 -13.347 10.148 1.00 94.19 112 GLN A O 1
ATOM 894 N N . GLU A 1 113 ? -4.710 -11.905 9.404 1.00 93.44 113 GLU A N 1
ATOM 895 C CA . GLU A 1 113 ? -5.884 -12.752 9.687 1.00 93.44 113 GLU A CA 1
ATOM 896 C C . GLU A 1 113 ? -5.893 -14.082 8.905 1.00 93.44 113 GLU A C 1
ATOM 898 O O . GLU A 1 113 ? -6.479 -15.061 9.367 1.00 93.44 113 GLU A O 1
ATOM 903 N N . LEU A 1 114 ? -5.266 -14.138 7.722 1.00 91.88 114 LEU A N 1
ATOM 904 C CA . LEU A 1 114 ? -5.069 -15.386 6.971 1.00 91.88 114 LEU A CA 1
ATOM 905 C C . LEU A 1 114 ? -3.927 -16.238 7.540 1.00 91.88 114 LEU A C 1
ATOM 907 O O . LEU A 1 114 ? -3.978 -17.456 7.421 1.00 91.88 114 LEU A O 1
ATOM 911 N N . ARG A 1 115 ? -2.900 -15.614 8.127 1.00 87.38 115 ARG A N 1
ATOM 912 C CA . ARG A 1 115 ? -1.717 -16.290 8.686 1.00 87.38 115 ARG A CA 1
ATOM 913 C C . ARG A 1 115 ? -1.949 -16.834 10.102 1.00 87.38 115 ARG A C 1
ATOM 915 O O . ARG A 1 115 ? -1.233 -17.730 10.533 1.00 87.38 115 ARG A O 1
ATOM 922 N N . GLU A 1 116 ? -2.932 -16.295 10.818 1.00 79.69 116 GLU A N 1
ATOM 923 C CA . GLU A 1 116 ? -3.352 -16.739 12.158 1.00 79.69 116 GLU A CA 1
ATOM 924 C C . GLU A 1 116 ? -4.407 -17.874 12.132 1.00 79.69 116 GLU A C 1
ATOM 926 O O . GLU A 1 116 ? -4.970 -18.211 13.175 1.00 79.69 116 GLU A O 1
ATOM 931 N N . ARG A 1 117 ? -4.673 -18.473 10.959 1.00 57.88 117 ARG A N 1
ATOM 932 C CA . ARG A 1 117 ? -5.626 -19.578 10.739 1.00 57.88 117 ARG A CA 1
ATOM 933 C C . ARG A 1 117 ? -4.948 -20.837 10.207 1.00 57.88 117 ARG A C 1
ATOM 935 O O . ARG A 1 117 ? -5.421 -21.923 10.607 1.00 57.88 117 ARG A O 1
#

pLDDT: mean 74.81, std 19.98, range [37.34, 97.56]

Secondary structure (DSSP, 8-state):
---------------------------EEE--GGGS---SSHHHHHHHHTTEEE-HHHHHHHHHHHHTS-----------HHHHHHHHHHHHHTT--HHHHHHHHHHHHHHHHHHT-

Foldseek 3Di:
DDDDDDDDDDDDDPDDDPPPPDPCQPAAEDADPVPDDDDPDPVVVVVNVVRYHYDPVNVVVVVVVVVVPDDDDDDDDDDDPVRLVVLCVVCVVVVHDSVVVVVVVVVVVVVVVVVVD

Sequence (117 aa):
MRTLLPTGDRTGNAAALPATKPAAEALVVLSRWEDVPVFESEAEEAAFWQRTRLDLRLMDASVADAAEVSESVTITLRIDPRMLSRIKRLARSRFLNYQSMIKQWLSERMEQELRER

Radius of gyration: 31.99 Å; chains: 1; bounding box: 53×65×85 Å